Protein AF-R7ZMQ4-F1 (afdb_monomer_lite)

Structure (mmCIF, N/CA/C/O backbone):
data_AF-R7ZMQ4-F1
#
_entry.id   AF-R7ZMQ4-F1
#
loop_
_atom_site.group_PDB
_atom_site.id
_atom_site.type_symbol
_atom_site.label_atom_id
_at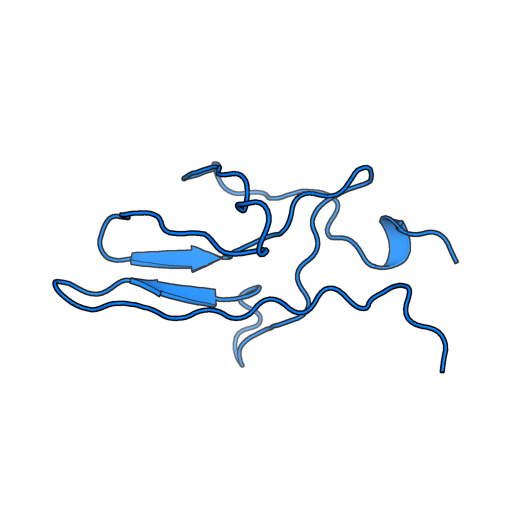om_site.label_alt_id
_atom_site.label_comp_id
_atom_site.label_asym_id
_atom_site.label_entity_id
_atom_site.label_seq_id
_atom_site.pdbx_PDB_ins_code
_atom_site.Cartn_x
_atom_site.Cartn_y
_atom_site.Cartn_z
_atom_site.occupancy
_atom_site.B_iso_or_equiv
_atom_site.auth_seq_id
_atom_site.auth_comp_id
_atom_site.auth_asym_id
_atom_site.auth_atom_id
_atom_site.pdbx_PDB_model_num
ATOM 1 N N . MET A 1 1 ? 9.768 3.901 -22.350 1.00 67.81 1 MET A N 1
ATOM 2 C CA . MET A 1 1 ? 8.909 4.173 -21.184 1.00 67.81 1 MET A CA 1
ATOM 3 C C . MET A 1 1 ? 9.727 3.794 -19.975 1.00 67.81 1 MET A C 1
ATOM 5 O O . MET A 1 1 ? 10.359 2.742 -20.034 1.00 67.81 1 MET A O 1
ATOM 9 N N . ASN A 1 2 ? 9.818 4.674 -18.985 1.00 79.50 2 ASN A N 1
ATOM 10 C CA . ASN A 1 2 ? 10.534 4.392 -17.741 1.00 79.50 2 ASN A CA 1
ATOM 11 C C . ASN A 1 2 ? 9.555 3.809 -16.721 1.00 79.50 2 ASN A C 1
ATOM 13 O O . ASN A 1 2 ? 8.352 4.039 -16.826 1.00 79.50 2 ASN A O 1
ATOM 17 N N . VAL A 1 3 ? 10.058 3.053 -15.745 1.00 77.88 3 VAL A N 1
ATOM 18 C CA . VAL A 1 3 ? 9.211 2.436 -14.714 1.00 77.88 3 VAL A CA 1
ATOM 19 C C . VAL A 1 3 ? 8.459 3.500 -13.916 1.00 77.88 3 VAL A C 1
ATOM 21 O O . VAL A 1 3 ? 7.249 3.378 -13.742 1.00 77.88 3 VAL A O 1
ATOM 24 N N . GLY A 1 4 ? 9.136 4.589 -13.546 1.00 79.56 4 GLY A N 1
ATOM 25 C CA . GLY A 1 4 ? 8.541 5.727 -12.850 1.00 79.56 4 GLY A CA 1
ATOM 26 C C . GLY A 1 4 ? 7.333 6.364 -13.546 1.00 79.56 4 GLY A C 1
ATOM 27 O O . GLY A 1 4 ? 6.515 6.972 -12.862 1.00 79.56 4 GLY A O 1
ATOM 28 N N . ASP A 1 5 ? 7.147 6.174 -14.860 1.00 84.25 5 ASP A N 1
ATOM 29 C CA . ASP A 1 5 ? 5.961 6.670 -15.579 1.00 84.25 5 ASP A CA 1
ATOM 30 C C . ASP A 1 5 ? 4.659 5.984 -15.095 1.00 84.25 5 ASP A C 1
ATOM 32 O O . ASP A 1 5 ? 3.568 6.524 -15.282 1.00 84.25 5 ASP A O 1
ATOM 36 N N . PHE A 1 6 ? 4.763 4.807 -14.461 1.00 87.00 6 PHE A N 1
ATOM 37 C CA . PHE A 1 6 ? 3.644 4.025 -13.919 1.00 87.00 6 PHE A CA 1
ATOM 38 C C . PHE A 1 6 ? 3.487 4.145 -12.398 1.00 87.00 6 PHE A C 1
ATOM 40 O O . PHE A 1 6 ? 2.596 3.515 -11.824 1.00 87.00 6 PHE A O 1
ATOM 47 N N . LEU A 1 7 ? 4.354 4.917 -11.737 1.00 93.31 7 LEU A N 1
ATOM 48 C CA . LEU A 1 7 ? 4.429 4.985 -10.283 1.00 93.31 7 LEU A CA 1
ATOM 49 C C . LEU A 1 7 ? 3.925 6.320 -9.741 1.00 93.31 7 LEU A C 1
ATOM 51 O O . LEU A 1 7 ? 4.005 7.379 -10.363 1.00 93.31 7 LEU A O 1
ATOM 55 N N . ILE A 1 8 ? 3.439 6.270 -8.509 1.00 94.62 8 ILE A N 1
ATOM 56 C CA . ILE A 1 8 ? 3.107 7.443 -7.714 1.00 94.62 8 ILE A CA 1
ATOM 57 C C . ILE A 1 8 ? 4.396 7.910 -7.039 1.00 94.62 8 ILE A C 1
ATOM 59 O O . ILE A 1 8 ? 4.982 7.187 -6.239 1.00 94.62 8 ILE A O 1
ATOM 63 N N . GLY A 1 9 ? 4.853 9.122 -7.361 1.00 94.12 9 GLY A N 1
ATOM 64 C CA . GLY A 1 9 ? 6.159 9.612 -6.900 1.00 94.12 9 GLY A CA 1
ATOM 65 C C . GLY A 1 9 ? 6.212 10.068 -5.436 1.00 94.12 9 GLY A C 1
ATOM 66 O O . GLY A 1 9 ? 7.280 10.076 -4.834 1.00 94.12 9 GLY A O 1
ATOM 67 N N . SER A 1 10 ? 5.086 10.475 -4.835 1.00 93.38 10 SER A N 1
ATOM 68 C CA . SER A 1 10 ? 5.052 10.873 -3.418 1.00 93.38 10 SER A CA 1
ATOM 69 C C . SER A 1 10 ? 3.671 10.702 -2.790 1.00 93.38 10 SER A C 1
ATOM 71 O O . SER A 1 10 ? 2.651 10.910 -3.446 1.00 93.38 10 SER A O 1
ATOM 73 N N . ILE A 1 11 ? 3.654 10.370 -1.498 1.00 95.00 11 ILE A N 1
ATOM 74 C CA . ILE A 1 11 ? 2.448 10.252 -0.673 1.00 95.00 11 ILE A CA 1
ATOM 75 C C . ILE A 1 11 ? 2.429 11.438 0.298 1.00 95.00 11 ILE A C 1
ATOM 77 O O . ILE A 1 11 ? 3.386 11.664 1.033 1.00 95.00 11 ILE A O 1
ATOM 81 N N . GLN A 1 12 ? 1.344 12.214 0.278 1.00 93.56 12 GLN A N 1
ATOM 82 C CA . GLN A 1 12 ? 1.221 13.475 1.032 1.00 93.56 12 GLN A CA 1
ATOM 83 C C . GLN A 1 12 ? 0.639 13.288 2.444 1.00 93.56 12 GLN A C 1
ATOM 85 O O . GLN A 1 12 ? 0.393 14.257 3.160 1.00 93.56 12 GLN A O 1
ATOM 90 N N . THR A 1 13 ? 0.396 12.043 2.849 1.00 94.25 13 THR A N 1
ATOM 91 C CA . THR A 1 13 ? -0.080 11.669 4.182 1.00 94.25 13 THR A CA 1
ATOM 92 C C . THR A 1 13 ? 1.016 10.935 4.951 1.00 94.25 13 THR A C 1
ATOM 94 O O . THR A 1 13 ? 1.864 10.289 4.335 1.00 94.25 13 THR A O 1
ATOM 97 N N . PRO A 1 14 ? 1.000 10.969 6.294 1.00 94.94 14 PRO A N 1
ATOM 98 C CA . PRO A 1 14 ? 1.912 10.161 7.091 1.00 94.94 14 PRO A CA 1
ATOM 99 C C . PRO A 1 14 ? 1.796 8.672 6.760 1.00 94.94 14 PRO A C 1
ATOM 101 O O . PRO A 1 14 ? 0.700 8.158 6.520 1.00 94.94 14 PRO A O 1
ATOM 104 N N . ARG A 1 15 ? 2.929 7.970 6.802 1.00 95.88 15 ARG A N 1
ATOM 105 C CA . ARG A 1 15 ? 2.951 6.513 6.724 1.00 95.88 15 ARG A CA 1
ATOM 106 C C . ARG A 1 15 ? 2.367 5.922 8.003 1.00 95.88 15 ARG A C 1
ATOM 108 O O . ARG A 1 15 ? 2.799 6.280 9.095 1.00 95.88 15 ARG A O 1
ATOM 115 N N . ILE A 1 16 ? 1.406 5.014 7.852 1.00 97.44 16 ILE A N 1
ATOM 116 C CA . ILE A 1 16 ? 0.755 4.341 8.983 1.00 97.44 16 ILE A CA 1
ATOM 117 C C . ILE A 1 16 ? 1.493 3.053 9.349 1.00 97.44 16 ILE A C 1
ATOM 119 O O . ILE A 1 16 ? 1.726 2.795 10.525 1.00 97.44 16 ILE A O 1
ATOM 123 N N . ALA A 1 17 ? 1.882 2.265 8.345 1.00 96.69 17 ALA A N 1
ATOM 124 C CA . ALA A 1 17 ? 2.602 1.014 8.528 1.00 96.69 17 ALA A CA 1
ATOM 125 C C . ALA A 1 17 ? 3.466 0.665 7.304 1.00 96.69 17 ALA A C 1
ATOM 127 O O . ALA A 1 17 ? 3.307 1.227 6.215 1.00 96.69 17 ALA A O 1
ATOM 128 N N . GLU A 1 18 ? 4.389 -0.269 7.506 1.00 96.62 18 GLU A N 1
ATOM 129 C CA . GLU A 1 18 ? 5.225 -0.894 6.485 1.00 96.62 18 GLU A CA 1
ATOM 130 C C . GLU A 1 18 ? 5.426 -2.358 6.853 1.00 96.62 18 GLU A C 1
ATOM 132 O O . GLU A 1 18 ? 5.645 -2.672 8.023 1.00 96.62 18 GLU A O 1
ATOM 137 N N . LEU A 1 19 ? 5.342 -3.234 5.860 1.00 96.81 19 LEU A N 1
ATOM 138 C CA . LEU A 1 19 ? 5.661 -4.642 5.997 1.00 96.81 19 LEU A CA 1
ATOM 139 C C . LEU A 1 19 ? 6.189 -5.181 4.673 1.00 96.81 19 LEU A C 1
ATOM 141 O O . LEU A 1 19 ? 5.861 -4.657 3.607 1.00 96.81 19 LEU A O 1
ATOM 145 N N . GLU A 1 20 ? 6.983 -6.236 4.768 1.00 96.56 20 GLU A N 1
ATOM 146 C CA . GLU A 1 20 ? 7.438 -7.012 3.623 1.00 96.56 20 GLU A CA 1
ATOM 147 C C . GLU A 1 20 ? 6.525 -8.225 3.443 1.00 96.56 20 GLU A C 1
ATOM 149 O O . GLU A 1 20 ? 6.028 -8.800 4.416 1.00 96.56 20 GLU A O 1
ATOM 154 N N . THR A 1 21 ? 6.287 -8.606 2.191 1.00 95.38 21 THR A N 1
ATOM 155 C CA . THR A 1 21 ? 5.616 -9.867 1.880 1.00 95.38 21 THR A CA 1
ATOM 156 C C . THR A 1 21 ? 6.532 -11.044 2.193 1.00 95.38 21 THR A C 1
ATOM 158 O O . THR A 1 21 ? 7.752 -10.941 2.065 1.00 95.38 21 THR A O 1
ATOM 161 N N . ASP A 1 22 ? 5.949 -12.189 2.527 1.00 97.00 22 ASP A N 1
ATOM 162 C CA . ASP A 1 22 ? 6.694 -13.439 2.637 1.00 97.00 22 ASP A CA 1
ATOM 163 C C . ASP A 1 22 ? 7.164 -13.968 1.263 1.00 97.00 22 ASP A C 1
ATOM 165 O O . ASP A 1 22 ? 6.866 -13.409 0.203 1.00 97.00 22 ASP A O 1
ATOM 169 N N . GLU A 1 23 ? 7.888 -15.090 1.273 1.00 97.00 23 GLU A N 1
ATOM 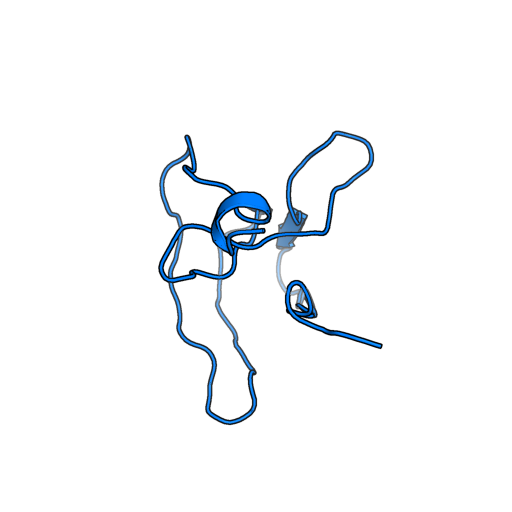170 C CA . GLU A 1 23 ? 8.391 -15.765 0.065 1.00 97.00 23 GLU A CA 1
ATOM 171 C C . GLU A 1 23 ? 7.291 -16.223 -0.912 1.00 97.00 23 GLU A C 1
ATOM 173 O O . GLU A 1 23 ? 7.571 -16.501 -2.077 1.00 97.00 23 GLU A O 1
ATOM 178 N N . ASN A 1 24 ? 6.039 -16.293 -0.451 1.00 96.56 24 ASN A N 1
ATOM 179 C CA . ASN A 1 24 ? 4.868 -16.657 -1.240 1.00 96.56 24 ASN A CA 1
ATOM 180 C C . ASN A 1 24 ? 4.054 -15.425 -1.679 1.00 96.56 24 ASN A C 1
ATOM 182 O O . ASN A 1 24 ? 2.958 -15.590 -2.221 1.00 96.56 24 ASN A O 1
ATOM 186 N N . GLY A 1 25 ? 4.549 -14.208 -1.428 1.00 94.88 25 GLY A N 1
ATOM 187 C CA . GLY A 1 25 ? 3.861 -12.955 -1.739 1.00 94.88 25 GLY A CA 1
ATOM 188 C C . GLY A 1 25 ? 2.698 -12.626 -0.799 1.00 94.88 25 GLY A C 1
ATOM 189 O O . GLY A 1 25 ? 1.860 -11.790 -1.136 1.00 94.88 25 GLY A O 1
ATOM 190 N N . ARG A 1 26 ? 2.599 -13.283 0.363 1.00 97.31 26 ARG A N 1
ATOM 191 C CA . ARG A 1 26 ? 1.532 -13.046 1.347 1.00 97.31 26 ARG A CA 1
ATOM 192 C C . ARG A 1 26 ? 1.960 -12.005 2.364 1.00 97.31 26 ARG A C 1
ATOM 194 O O . ARG A 1 26 ? 3.138 -11.852 2.666 1.00 97.31 26 ARG A O 1
ATOM 201 N N . PHE A 1 27 ? 0.980 -11.316 2.925 1.00 96.62 27 PHE A N 1
ATOM 202 C CA . PHE A 1 27 ? 1.187 -10.326 3.968 1.00 96.62 27 PHE A CA 1
ATOM 203 C C . PHE A 1 27 ? -0.038 -10.273 4.878 1.00 96.62 27 PHE A C 1
ATOM 205 O O . PHE A 1 27 ? -1.162 -10.523 4.440 1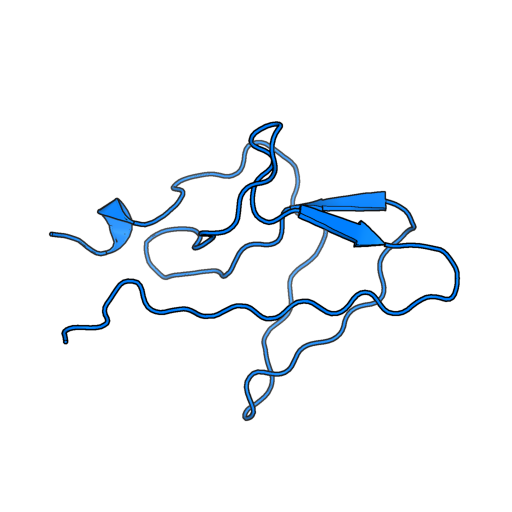.00 96.62 27 PHE A O 1
ATOM 212 N N . GLU A 1 28 ? 0.178 -9.934 6.143 1.00 97.06 28 GLU A N 1
ATOM 213 C CA . GLU A 1 28 ? -0.885 -9.688 7.111 1.00 97.06 28 GLU A CA 1
ATOM 214 C C . GLU A 1 28 ? -0.442 -8.613 8.099 1.00 97.06 28 GLU A C 1
ATOM 216 O O . GLU A 1 28 ? 0.728 -8.536 8.476 1.00 97.06 28 GLU A O 1
ATOM 221 N N . ILE A 1 29 ? -1.374 -7.751 8.498 1.00 96.81 29 ILE A N 1
ATOM 222 C CA . ILE A 1 29 ? -1.119 -6.709 9.486 1.00 96.81 29 ILE A CA 1
ATOM 223 C C . ILE A 1 29 ? -2.407 -6.360 10.224 1.00 96.81 29 ILE A C 1
ATOM 225 O O . ILE A 1 29 ? -3.471 -6.230 9.619 1.00 96.81 29 ILE A O 1
ATOM 229 N N . GLU A 1 30 ? -2.299 -6.187 11.538 1.00 96.56 30 GLU A N 1
ATOM 230 C CA . GLU A 1 30 ? -3.369 -5.630 12.357 1.00 96.56 30 GLU A CA 1
ATOM 231 C C . GLU A 1 30 ? -3.304 -4.099 12.306 1.00 96.56 30 GLU A C 1
ATOM 233 O O . GLU A 1 30 ? -2.263 -3.493 12.567 1.00 96.56 30 GLU A O 1
ATOM 238 N N . LEU A 1 31 ? -4.425 -3.468 11.961 1.00 96.94 31 LEU A N 1
ATOM 239 C CA . LEU A 1 31 ? -4.555 -2.017 11.881 1.00 96.94 31 LEU A CA 1
ATOM 240 C C . LEU A 1 31 ? -5.764 -1.552 12.698 1.00 96.94 31 LEU A C 1
ATOM 242 O O . LEU A 1 31 ? -6.743 -2.291 12.826 1.00 96.94 31 LEU A O 1
ATOM 246 N N . PRO A 1 32 ? -5.744 -0.312 13.216 1.00 96.75 32 PRO A N 1
ATOM 247 C CA . PRO A 1 32 ? -6.942 0.305 13.763 1.00 96.75 32 PRO A CA 1
ATOM 248 C C . PRO A 1 32 ? -8.092 0.330 12.745 1.00 96.75 32 PRO A C 1
ATOM 250 O O . PRO A 1 32 ? -7.879 0.368 11.534 1.00 96.75 32 PRO A O 1
ATOM 253 N N . ILE A 1 33 ? -9.329 0.365 13.244 1.00 98.00 33 ILE A N 1
ATOM 254 C CA . ILE A 1 33 ? -10.520 0.550 12.404 1.00 98.00 33 ILE A CA 1
ATOM 255 C C . ILE A 1 33 ? -10.375 1.864 11.632 1.00 98.00 33 ILE A C 1
ATOM 257 O O . ILE A 1 33 ? -10.189 2.927 12.229 1.00 98.00 33 ILE A O 1
ATOM 261 N N . GLY A 1 34 ? -10.484 1.800 10.307 1.00 97.38 34 GLY A N 1
ATOM 262 C CA . GLY A 1 34 ? -10.235 2.959 9.463 1.00 97.38 34 GLY A CA 1
ATOM 263 C C . GLY A 1 34 ? -10.168 2.633 7.978 1.00 97.38 34 GLY A C 1
ATOM 264 O O . GLY A 1 34 ? -10.188 1.470 7.572 1.00 97.38 34 GLY A O 1
ATOM 265 N N . ALA A 1 35 ? -10.112 3.693 7.177 1.00 96.94 35 ALA A N 1
ATOM 266 C CA . ALA A 1 35 ? -9.885 3.613 5.742 1.00 96.94 35 ALA A CA 1
ATOM 267 C C . ALA A 1 35 ? -8.415 3.919 5.441 1.00 96.94 35 ALA A C 1
ATOM 269 O O . ALA A 1 35 ? -7.858 4.882 5.975 1.00 96.94 35 ALA A O 1
ATOM 270 N N . TYR A 1 36 ? -7.806 3.113 4.578 1.00 97.44 36 TYR A N 1
ATOM 271 C CA . TYR A 1 36 ? -6.395 3.227 4.222 1.00 97.44 36 TYR A CA 1
ATOM 272 C C . TYR A 1 36 ? -6.210 3.116 2.713 1.00 97.44 36 TYR A C 1
ATOM 274 O O . TYR A 1 36 ? -6.943 2.387 2.051 1.00 97.44 36 TYR A O 1
ATOM 282 N N . SER A 1 37 ? -5.197 3.803 2.192 1.00 97.56 37 SER A N 1
ATOM 283 C CA . SER A 1 37 ? -4.665 3.568 0.849 1.00 97.56 37 SER A CA 1
ATOM 284 C C . SER A 1 37 ? -3.455 2.649 0.953 1.00 97.56 37 SER A C 1
ATOM 286 O O . SER A 1 37 ? -2.547 2.924 1.742 1.00 97.56 37 SER A O 1
ATOM 288 N N . VAL A 1 38 ? -3.442 1.569 0.172 1.00 97.38 38 VAL A N 1
ATOM 289 C CA . VAL A 1 38 ? -2.354 0.582 0.181 1.00 97.38 38 VAL A CA 1
ATOM 290 C C . VAL A 1 38 ? -1.475 0.750 -1.051 1.00 97.38 38 VAL A C 1
ATOM 292 O O . VAL A 1 38 ? -1.966 0.802 -2.176 1.00 97.38 38 VAL A O 1
ATOM 295 N N . PHE A 1 39 ? -0.164 0.788 -0.843 1.00 97.31 39 PHE A N 1
ATOM 296 C CA . PHE A 1 39 ? 0.820 0.952 -1.907 1.00 97.31 39 PHE A CA 1
ATOM 297 C C . PHE A 1 39 ? 1.883 -0.139 -1.818 1.00 97.31 39 PHE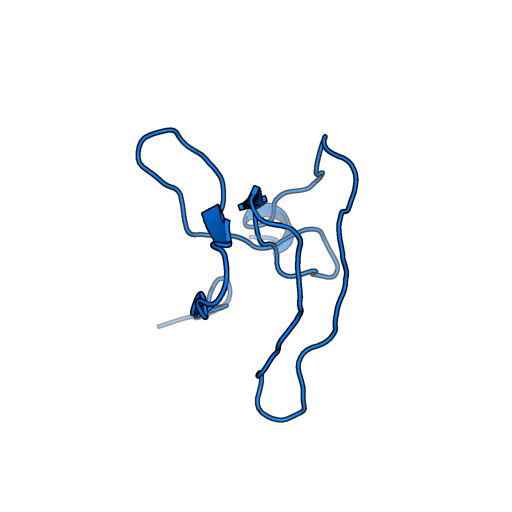 A C 1
ATOM 299 O O . PHE A 1 39 ? 2.278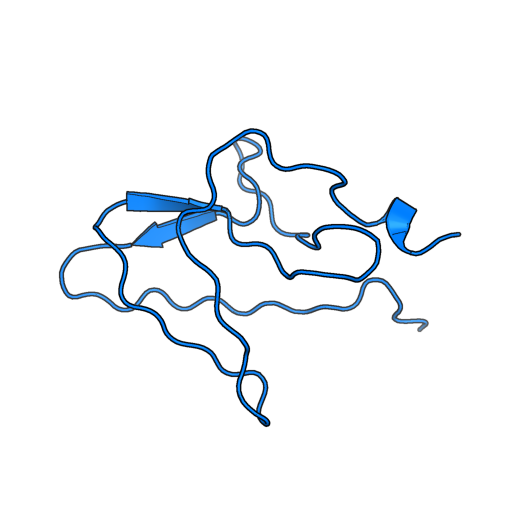 -0.523 -0.717 1.00 97.31 39 PHE A O 1
ATOM 306 N N . THR A 1 40 ? 2.382 -0.578 -2.970 1.00 96.38 40 THR A N 1
ATOM 307 C CA . THR A 1 40 ? 3.593 -1.401 -3.064 1.00 96.38 40 THR A CA 1
ATOM 308 C C . THR A 1 40 ? 4.792 -0.481 -3.263 1.00 96.38 40 THR A C 1
ATOM 310 O O . THR A 1 40 ? 4.759 0.401 -4.120 1.00 96.38 40 THR A O 1
ATOM 313 N N . VAL A 1 41 ? 5.831 -0.643 -2.445 1.00 94.94 41 VAL A N 1
ATOM 314 C CA . VAL A 1 41 ? 7.072 0.136 -2.565 1.00 94.94 41 VAL A CA 1
ATOM 315 C C . VAL A 1 41 ? 7.887 -0.399 -3.741 1.00 94.94 41 VAL A C 1
ATOM 317 O O . VAL A 1 41 ? 8.070 -1.606 -3.855 1.00 94.94 41 VAL A O 1
ATOM 320 N N . GLU A 1 42 ? 8.379 0.499 -4.590 1.00 93.06 42 GLU A N 1
ATOM 321 C CA . GLU A 1 42 ? 9.213 0.217 -5.763 1.00 93.06 42 GLU A CA 1
ATOM 322 C C . GLU A 1 42 ? 10.452 1.128 -5.754 1.00 93.06 42 GLU A C 1
ATOM 324 O O . GLU A 1 42 ? 10.464 2.163 -5.085 1.00 93.06 42 GLU A O 1
ATOM 329 N N . GLU A 1 43 ? 11.496 0.784 -6.518 1.00 89.44 43 GLU A N 1
ATOM 330 C CA . GLU A 1 43 ? 12.759 1.551 -6.529 1.00 89.44 43 GLU A CA 1
ATOM 331 C C . GLU A 1 43 ? 12.566 3.037 -6.892 1.00 89.44 43 GLU A C 1
ATOM 333 O O . GLU A 1 43 ? 13.230 3.910 -6.331 1.00 89.44 43 GLU A O 1
ATOM 338 N N . GLU A 1 44 ? 11.641 3.330 -7.812 1.00 90.06 44 GLU A N 1
ATOM 339 C CA . GLU A 1 44 ? 11.389 4.677 -8.345 1.00 90.06 44 GLU A CA 1
ATOM 340 C C . GLU A 1 44 ? 10.106 5.334 -7.788 1.00 90.06 44 GLU A C 1
ATOM 342 O O . GLU A 1 44 ? 9.740 6.429 -8.220 1.00 90.06 44 GLU A O 1
ATOM 347 N N . GLY A 1 45 ? 9.403 4.704 -6.836 1.00 94.12 45 GLY A N 1
ATOM 348 C CA . GLY A 1 45 ? 8.165 5.257 -6.276 1.00 94.12 45 GLY A CA 1
ATOM 349 C C . GLY A 1 45 ? 7.233 4.226 -5.644 1.00 94.12 45 GLY A C 1
ATOM 350 O O . GLY A 1 45 ? 7.666 3.254 -5.034 1.00 94.12 45 GLY A O 1
ATOM 351 N N . TYR A 1 46 ? 5.927 4.462 -5.767 1.00 96.12 46 TYR A N 1
ATOM 352 C CA . TYR A 1 46 ? 4.887 3.613 -5.189 1.00 96.12 46 TYR A CA 1
ATOM 353 C C . TYR A 1 46 ? 3.944 3.100 -6.274 1.00 96.12 46 TYR A C 1
ATOM 355 O O . TYR A 1 46 ? 3.356 3.887 -7.018 1.00 96.12 46 TYR A O 1
ATOM 363 N N . PHE A 1 47 ? 3.752 1.789 -6.344 1.00 95.75 47 PHE A N 1
ATOM 364 C CA . PHE A 1 47 ? 2.778 1.185 -7.239 1.00 95.75 47 PHE A CA 1
ATOM 365 C C . PHE A 1 47 ? 1.402 1.078 -6.570 1.00 95.75 47 PHE A C 1
ATOM 367 O O . PHE A 1 47 ? 1.264 0.573 -5.453 1.00 95.75 47 PHE A O 1
ATOM 374 N N . ALA A 1 48 ? 0.377 1.540 -7.286 1.00 95.19 48 ALA A N 1
ATOM 375 C CA . ALA A 1 48 ? -1.031 1.272 -7.020 1.00 95.19 48 ALA A CA 1
ATOM 376 C C . ALA A 1 48 ? -1.837 1.525 -8.302 1.00 95.19 48 ALA A C 1
ATOM 378 O O . ALA A 1 48 ? -1.696 2.573 -8.931 1.00 95.19 48 ALA A O 1
ATOM 379 N N . ASN A 1 49 ? -2.688 0.576 -8.691 1.00 92.94 49 ASN A N 1
ATOM 380 C CA . ASN A 1 49 ? -3.456 0.633 -9.942 1.00 92.94 49 ASN A CA 1
ATOM 381 C C . ASN A 1 49 ? -4.976 0.495 -9.752 1.00 92.94 49 ASN A C 1
ATOM 383 O O . ASN A 1 49 ? -5.723 0.548 -10.727 1.00 92.94 49 ASN A O 1
ATOM 387 N N . VAL A 1 50 ? -5.439 0.326 -8.515 1.00 94.69 50 VAL A N 1
ATOM 388 C CA . VAL A 1 50 ? -6.862 0.279 -8.165 1.00 94.69 50 VAL A CA 1
ATOM 389 C C . VAL A 1 50 ? -7.285 1.654 -7.666 1.00 94.69 50 VAL A C 1
ATOM 391 O O . VAL A 1 50 ? -6.583 2.261 -6.863 1.00 94.69 50 VAL A O 1
ATOM 394 N N . PHE A 1 51 ? -8.437 2.142 -8.117 1.00 95.56 51 PHE A N 1
ATOM 395 C CA . PHE A 1 51 ? -9.033 3.396 -7.657 1.00 95.56 51 PHE A CA 1
ATOM 396 C C . PHE A 1 51 ? -10.536 3.191 -7.468 1.00 95.56 51 PHE A C 1
ATOM 398 O O . PHE A 1 51 ? -11.163 2.477 -8.254 1.00 95.56 51 PHE A O 1
ATOM 405 N N . ASP A 1 52 ? -11.119 3.798 -6.433 1.00 95.00 52 ASP A N 1
ATOM 406 C CA . ASP A 1 52 ? -12.576 3.804 -6.269 1.00 95.00 52 ASP A CA 1
ATOM 407 C C . ASP A 1 52 ? -13.252 4.920 -7.089 1.00 95.00 52 ASP A C 1
ATOM 409 O O . ASP A 1 52 ? -12.608 5.730 -7.758 1.00 95.00 52 ASP A O 1
ATOM 413 N N . GLN A 1 53 ? -14.584 4.991 -7.016 1.00 96.12 53 GLN A N 1
ATOM 414 C CA . GLN A 1 53 ? -15.388 6.008 -7.707 1.00 96.12 53 GLN A CA 1
ATOM 415 C C . GLN A 1 53 ? -15.126 7.457 -7.246 1.00 96.12 53 GLN A C 1
ATOM 417 O O . GLN A 1 53 ? -15.605 8.397 -7.880 1.00 96.12 53 GLN A O 1
ATOM 422 N N . TYR A 1 54 ? -14.400 7.645 -6.142 1.00 96.00 54 TYR A N 1
ATOM 423 C CA . TYR A 1 54 ? -14.032 8.942 -5.576 1.00 96.00 54 TYR A CA 1
ATOM 424 C C . TYR A 1 54 ? -12.547 9.269 -5.787 1.00 96.00 54 TYR A C 1
ATOM 426 O O . TYR A 1 54 ? -12.071 10.288 -5.287 1.00 96.00 54 TYR A O 1
ATOM 434 N N . ASN A 1 55 ? -11.833 8.453 -6.571 1.00 94.12 55 ASN A N 1
ATOM 435 C CA . ASN A 1 55 ? -10.393 8.534 -6.808 1.00 94.12 55 ASN A CA 1
ATOM 436 C C . ASN A 1 55 ? -9.530 8.318 -5.553 1.00 94.12 55 ASN A C 1
ATOM 438 O O . ASN A 1 55 ? -8.386 8.775 -5.513 1.00 94.12 55 ASN A O 1
ATOM 442 N N . HIS A 1 56 ? -10.024 7.607 -4.537 1.00 95.50 56 HIS A N 1
ATOM 443 C CA . HIS A 1 56 ? -9.135 7.091 -3.500 1.00 95.50 56 HIS A CA 1
ATOM 444 C C . HIS A 1 56 ? -8.262 5.984 -4.090 1.00 95.50 56 HIS A C 1
ATOM 446 O O . HIS A 1 56 ? -8.748 5.109 -4.809 1.00 95.50 56 HIS A O 1
ATOM 452 N N . VAL A 1 57 ? -6.966 6.032 -3.784 1.00 96.50 57 VAL A N 1
ATOM 453 C CA . VAL A 1 57 ? -5.971 5.105 -4.329 1.00 96.50 57 VAL A CA 1
ATOM 454 C C . VAL A 1 57 ? -5.970 3.816 -3.520 1.00 96.50 57 VAL A C 1
ATOM 456 O O . VAL A 1 57 ? -5.809 3.871 -2.302 1.00 96.50 57 VAL A O 1
ATOM 459 N N . ASN A 1 58 ? -6.157 2.689 -4.204 1.00 97.06 58 ASN A N 1
ATOM 460 C CA . ASN A 1 58 ? -6.191 1.319 -3.689 1.00 97.06 58 ASN A CA 1
ATOM 461 C C . ASN A 1 58 ? -6.776 1.223 -2.265 1.00 97.06 58 ASN A C 1
ATOM 463 O O . ASN A 1 58 ? -6.055 0.890 -1.315 1.00 97.06 58 ASN A O 1
ATOM 467 N N . PRO A 1 59 ? -8.047 1.633 -2.093 1.00 97.12 59 PRO A N 1
ATOM 468 C CA . PRO A 1 59 ? -8.616 1.814 -0.773 1.00 97.12 59 PRO A CA 1
ATOM 469 C C . PRO A 1 59 ? -9.009 0.474 -0.151 1.00 97.12 59 PRO A C 1
ATOM 471 O O . PRO A 1 59 ? -9.644 -0.364 -0.791 1.00 97.12 59 PRO A O 1
ATOM 474 N N . ILE A 1 60 ? -8.707 0.316 1.136 1.00 97.19 60 ILE A N 1
ATOM 475 C CA . ILE A 1 60 ? -9.245 -0.745 1.991 1.00 97.19 60 ILE A CA 1
ATOM 476 C C . ILE A 1 60 ? -10.000 -0.142 3.174 1.00 97.19 60 ILE A C 1
ATOM 478 O O . ILE A 1 60 ? -9.703 0.967 3.624 1.00 97.19 60 ILE A O 1
ATOM 482 N N . GLN A 1 61 ? -10.951 -0.903 3.711 1.00 97.62 61 GLN A N 1
ATOM 483 C CA . GLN A 1 61 ? -11.690 -0.545 4.916 1.00 97.62 61 GLN A CA 1
ATOM 484 C C . GLN A 1 61 ? -11.479 -1.617 5.978 1.00 97.62 61 GLN A C 1
ATOM 486 O O . GLN A 1 61 ? -12.060 -2.693 5.884 1.00 97.62 61 GLN A O 1
ATOM 491 N N . VAL A 1 62 ? -10.712 -1.291 7.014 1.00 97.88 62 VAL A N 1
ATOM 492 C CA . VAL A 1 62 ? -10.547 -2.150 8.189 1.00 97.88 62 VAL A CA 1
ATOM 493 C C . VAL A 1 62 ? -11.763 -1.975 9.092 1.00 97.88 62 VAL A C 1
ATOM 495 O O . VAL A 1 62 ? -12.187 -0.846 9.369 1.00 97.88 62 VAL A O 1
ATOM 498 N N . LYS A 1 63 ? -12.340 -3.095 9.528 1.00 97.62 63 LYS A N 1
ATOM 499 C CA . LYS A 1 63 ? -13.509 -3.162 10.411 1.00 97.62 63 LYS A CA 1
ATOM 500 C C . LYS A 1 63 ? -13.196 -4.015 11.632 1.00 97.62 63 LYS A C 1
ATOM 502 O O . LYS A 1 63 ? -12.303 -4.856 11.605 1.00 97.62 63 LYS A O 1
ATOM 507 N N . GLU A 1 64 ? -13.943 -3.788 12.704 1.00 97.06 64 GLU A N 1
ATOM 508 C CA . GLU A 1 64 ? -13.767 -4.525 13.951 1.00 97.06 64 GLU A CA 1
ATOM 509 C C . GLU A 1 64 ? -14.052 -6.019 13.760 1.00 97.06 64 GLU A C 1
ATOM 511 O O . GLU A 1 64 ? -15.124 -6.390 13.288 1.00 97.06 64 GLU A O 1
ATOM 516 N N . GLY A 1 65 ? -13.099 -6.871 14.144 1.00 95.62 65 GLY A N 1
ATOM 517 C CA . GLY A 1 65 ? -13.281 -8.325 14.151 1.00 95.62 65 GLY A CA 1
ATOM 518 C C . GLY A 1 65 ? -13.404 -8.981 12.769 1.00 95.62 65 GLY A C 1
ATOM 519 O O . GLY A 1 65 ? -13.766 -10.155 12.699 1.00 95.62 65 GLY A O 1
ATOM 520 N N . GLU A 1 66 ? -13.104 -8.262 11.683 1.00 96.56 66 GLU A N 1
ATOM 521 C CA . GLU A 1 66 ? -13.220 -8.758 10.309 1.00 96.56 66 GLU A CA 1
ATOM 522 C C . GLU A 1 66 ? -11.875 -8.711 9.575 1.00 96.56 66 GLU A C 1
ATOM 524 O O . GLU A 1 66 ? -11.153 -7.713 9.611 1.00 96.56 66 GLU A O 1
ATOM 529 N N . TRP A 1 67 ? -11.571 -9.775 8.829 1.00 96.12 67 TRP A N 1
ATOM 530 C CA . TRP A 1 67 ? -10.477 -9.757 7.863 1.00 96.12 67 TRP A CA 1
ATOM 531 C C . TRP A 1 67 ? -10.876 -8.962 6.624 1.00 96.12 67 TRP A C 1
ATOM 533 O O . TRP A 1 67 ? -11.926 -9.200 6.026 1.00 96.12 67 TRP A O 1
ATOM 543 N N . THR A 1 68 ? -9.996 -8.057 6.205 1.00 97.25 68 THR A N 1
ATOM 544 C CA . THR A 1 68 ? -10.090 -7.395 4.902 1.00 97.25 68 THR A CA 1
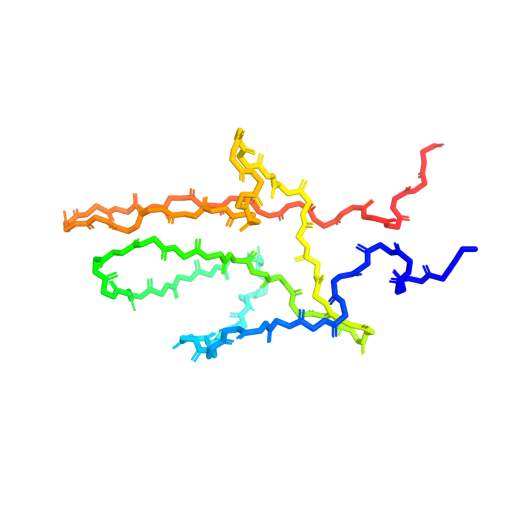ATOM 545 C C . THR A 1 68 ? -9.072 -8.027 3.970 1.00 97.25 68 THR A C 1
ATOM 547 O O . THR A 1 68 ? -7.871 -7.916 4.198 1.00 97.25 68 THR A O 1
ATOM 550 N N . PHE A 1 69 ? -9.550 -8.712 2.933 1.00 96.06 69 PHE A N 1
ATOM 551 C CA . PHE A 1 69 ? -8.685 -9.342 1.940 1.00 96.06 69 PHE A CA 1
ATOM 552 C C . PHE A 1 69 ? -8.369 -8.358 0.817 1.00 96.06 69 PHE A C 1
ATOM 554 O O . PHE A 1 69 ? -9.269 -7.711 0.282 1.00 96.06 69 PHE A O 1
ATOM 561 N N . LEU A 1 70 ? -7.093 -8.277 0.454 1.00 95.88 70 LEU A N 1
ATOM 562 C CA . LEU A 1 70 ? -6.593 -7.466 -0.646 1.00 95.88 70 LEU A CA 1
ATOM 563 C C . LEU A 1 70 ? -5.654 -8.322 -1.496 1.00 95.88 70 LEU A C 1
ATOM 565 O O . LEU A 1 70 ? -4.711 -8.911 -0.975 1.00 95.88 70 LEU A O 1
ATOM 569 N N . GLU A 1 71 ? -5.904 -8.359 -2.799 1.00 95.12 71 GLU A N 1
ATOM 570 C CA . GLU A 1 71 ? -5.002 -8.949 -3.785 1.00 95.12 71 GLU A CA 1
ATOM 571 C C . GLU A 1 71 ? -4.355 -7.816 -4.587 1.00 95.12 71 GLU A C 1
ATOM 573 O O . GLU A 1 71 ? -5.051 -6.950 -5.118 1.00 95.12 71 GLU A O 1
ATOM 578 N N . ILE A 1 72 ? -3.024 -7.810 -4.659 1.00 94.94 72 ILE A N 1
ATOM 579 C CA . ILE A 1 72 ? -2.257 -6.814 -5.411 1.00 94.94 72 ILE A CA 1
ATOM 580 C C . ILE A 1 72 ? -1.568 -7.530 -6.569 1.00 94.94 72 ILE A C 1
ATOM 582 O O . ILE A 1 72 ? -0.692 -8.365 -6.358 1.00 94.94 72 ILE A O 1
ATOM 586 N N . VAL A 1 73 ? -1.953 -7.186 -7.799 1.00 93.69 73 VAL A N 1
ATOM 587 C CA . VAL A 1 73 ? -1.339 -7.727 -9.017 1.00 93.69 73 VAL A CA 1
ATOM 588 C C . VAL A 1 73 ? -0.424 -6.672 -9.623 1.00 93.69 73 VAL A C 1
ATOM 590 O O . VAL A 1 73 ? -0.883 -5.697 -10.221 1.00 93.69 73 VAL A O 1
ATOM 593 N N . VAL A 1 74 ? 0.881 -6.882 -9.478 1.00 90.25 74 VAL A N 1
ATOM 594 C CA . VAL A 1 74 ? 1.915 -6.005 -10.032 1.00 90.25 74 VAL A CA 1
ATOM 595 C C . VAL A 1 74 ? 2.274 -6.482 -11.439 1.00 90.25 74 VAL A C 1
ATOM 597 O O . VAL A 1 74 ? 2.996 -7.460 -11.613 1.00 90.25 74 VAL A O 1
ATOM 600 N N . ASN A 1 75 ? 1.731 -5.827 -12.467 1.00 88.69 75 ASN A N 1
ATOM 601 C CA . ASN A 1 75 ? 1.907 -6.229 -13.869 1.00 88.69 75 ASN A CA 1
ATOM 602 C C . ASN A 1 75 ? 2.256 -5.066 -14.814 1.00 88.69 75 ASN A C 1
ATOM 604 O O . ASN A 1 75 ? 2.106 -5.197 -16.027 1.00 88.69 75 ASN A O 1
ATOM 608 N N . TYR A 1 76 ? 2.754 -3.945 -14.286 1.00 84.44 76 TYR A N 1
ATOM 609 C CA . TYR A 1 76 ? 3.065 -2.750 -15.082 1.00 84.44 76 TYR A CA 1
ATOM 610 C C . TYR A 1 76 ? 4.220 -2.947 -16.090 1.00 84.44 76 TYR A C 1
ATOM 612 O O . TYR A 1 76 ? 4.355 -2.156 -17.019 1.00 84.44 76 TYR A O 1
ATOM 620 N N . LEU A 1 77 ? 5.017 -4.019 -15.958 1.00 84.81 77 LEU A N 1
ATOM 621 C CA . LEU A 1 77 ? 6.048 -4.428 -16.932 1.00 84.81 77 LEU A CA 1
ATOM 622 C C . LEU A 1 77 ? 5.650 -5.630 -17.797 1.00 84.81 77 LEU A C 1
ATOM 624 O O . LEU A 1 77 ? 6.473 -6.119 -18.572 1.00 84.81 77 LEU A O 1
ATOM 628 N N . ALA A 1 78 ? 4.427 -6.146 -17.668 1.00 84.31 78 ALA A N 1
ATOM 629 C CA . ALA A 1 78 ? 4.007 -7.294 -18.458 1.00 84.31 78 ALA A CA 1
ATOM 630 C C . ALA A 1 78 ? 3.920 -6.918 -19.950 1.00 84.31 78 ALA A C 1
ATOM 632 O O . ALA A 1 78 ? 3.255 -5.954 -20.324 1.00 84.31 78 ALA A O 1
ATOM 633 N N . VAL A 1 79 ? 4.577 -7.705 -20.805 1.00 70.06 79 VAL A N 1
ATOM 634 C CA . VAL A 1 79 ? 4.463 -7.629 -22.270 1.00 70.06 79 VAL A CA 1
ATOM 635 C C . VAL A 1 79 ? 3.712 -8.875 -22.735 1.00 70.06 79 VAL A C 1
ATOM 637 O O . VAL A 1 79 ? 4.100 -9.983 -22.363 1.00 70.06 79 VAL A O 1
ATOM 640 N N . TYR A 1 80 ? 2.640 -8.690 -23.509 1.00 61.31 80 TYR A N 1
ATOM 641 C CA . TYR A 1 80 ? 1.810 -9.762 -24.074 1.00 61.31 80 TYR A CA 1
ATOM 642 C C . TYR A 1 80 ? 1.959 -9.831 -25.594 1.00 61.31 80 TYR A C 1
ATOM 644 O O . TYR A 1 80 ? 2.028 -8.746 -26.219 1.00 61.31 80 TYR A O 1
#

Radius of gyration: 13.65 Å; chains: 1; bounding box: 28×30×38 Å

Secondary structure (DSSP, 8-state):
--GGGGSB----S---------TTS-------SEEEE--EEETTEEE---B-TT--BSEEEE-TT----------TT---

Sequence (80 aa):
MNVGDFLIGSIQTPRIAELETDENGRFEIELPIGAYSVFTVEEEGYFANVFDQYNHVNPIQVKEGEWTFLEIVVNYLAVY

Foldseek 3Di:
DDPLVQADQDDPDDDPDDDDAPPVRDDDDDDPFDKDADWDDDPRHTHFDDADPVRRTNIDGDDPPDDTDDDDDDCPPPDD

Organism: NCBI:txid1232681

pLDDT: mean 93.23, std 6.91, range [61.31, 98.0]